Protein AF-A0A016BRL0-F1 (afdb_monomer)

Solvent-accessible surface area (backbone atoms only — not comparable to full-atom values): 9810 Å² total; per-residue (Å²): 128,84,79,76,61,55,30,33,33,44,43,47,36,82,91,25,38,65,58,51,39,51,50,47,60,73,46,36,82,83,53,64,68,30,39,38,35,19,28,29,70,53,30,54,54,40,52,52,53,45,41,72,78,37,71,90,59,81,76,53,68,46,75,39,44,41,47,88,74,52,14,46,57,56,50,44,49,32,39,76,72,64,62,34,51,35,35,43,35,31,61,54,91,88,58,90,55,98,48,50,69,49,57,52,49,41,56,51,49,35,62,63,58,47,36,50,72,21,60,41,69,71,54,40,54,54,49,70,68,32,71,65,65,78,38,82,82,66,72,75,70,72,70,86,55,60,70,67,76,48,68,61,66,95,49,62,61,65,59,54,51,54,51,52,53,52,55,55,61,76,76,107

Foldseek 3Di:
DPADAAQEEEAEDPVCLVVSLVLCLVCVVLNAPYAYEYEAPSVVSSVVSSCVSPVPGDYHYDYAYHQVVCRLVVVLVCLVVVNHQYYEYAYDPPDDDPVVVSVVSSVVSCVQQVGHYHHHDVSVVCCSPDPLSRDSPDDGDHDDCVCVVCVCPPPCVVVVVVVVVVVVVVVD

Secondary structure (DSSP, 8-state):
-PPP--EEEEEE-GGGHHHHHHHHHHTHHHHTT-EEEEEHHHHHHHHHHHHHH-TT---EEEEE--GGGTHHHHHHHHHHTT--SEEEEE--SSS--TTHHHHHHHHHHHHHTT-EEE-SHHHHHHHHHSHHHH-TT--PPPP--HHHHTTTTT-THHHHHHHHHHHHHTT-

pLDDT: mean 94.92, std 6.11, range [55.19, 98.81]

Nearest PDB structures (foldseek):
  1b93-assembly1_C-2  TM=9.054E-01  e=5.829E-14  Escherichia coli
  1egh-assembly1_A  TM=9.115E-01  e=1.219E-13  Escherichia coli
  5h3l-assembly1_C  TM=9.186E-01  e=2.880E-13  synthetic construct
  1s89-assembly1_F  TM=9.091E-01  e=5.324E-13  Escherichia coli
  1wo8-assembly1_A  TM=9.406E-01  e=3.363E-12  Thermus thermophilus HB8

Radius of gyration: 20.92 Å; Cα contacts (8 Å, |Δi|>4): 216; chains: 1; bounding box: 67×38×52 Å

Organism: NCBI:txid1339280

Sequence (172 aa):
MEKLIRRIGLVAHDAMKKDLIEWVLWNSELLMGHKFYCTGTTGTLIQEALKEKHPDVEWDFTILKSGPLGGDQQMGSRIVDGEIDYLFFFTDPMTLQPHDTDVKALTRLASVENIVFCCNRSTADHIISSPLFLDPDYERTHPDYSGYTKRFENKPVVTEAVESVKKRKRKK

Structure (mmCIF, N/CA/C/O backbone):
data_AF-A0A016BRL0-F1
#
_entry.id   AF-A0A016BRL0-F1
#
loop_
_atom_site.group_PDB
_atom_site.id
_atom_site.type_symbol
_atom_site.label_atom_id
_atom_site.label_alt_id
_atom_site.label_comp_id
_atom_site.label_asym_id
_atom_site.label_entity_id
_atom_site.label_seq_id
_atom_site.pdbx_PDB_ins_code
_atom_site.Cartn_x
_atom_site.Cartn_y
_atom_site.Cartn_z
_atom_site.occupancy
_atom_site.B_iso_or_equiv
_atom_site.auth_seq_id
_atom_site.auth_comp_id
_atom_site.auth_asym_id
_atom_site.auth_atom_id
_atom_site.pdbx_PDB_model_num
ATOM 1 N N . MET A 1 1 ? -19.291 -19.051 -3.001 1.00 55.19 1 MET A N 1
ATOM 2 C CA . MET A 1 1 ? -18.551 -17.876 -3.496 1.00 55.19 1 MET A CA 1
ATOM 3 C C . MET A 1 1 ? -17.305 -17.758 -2.653 1.00 55.19 1 MET A C 1
ATOM 5 O O . MET A 1 1 ? -17.425 -17.858 -1.435 1.00 55.19 1 MET A O 1
ATOM 9 N N . GLU A 1 2 ? -16.134 -17.655 -3.276 1.00 67.69 2 GLU A N 1
ATOM 10 C CA . GLU A 1 2 ? -14.917 -17.322 -2.535 1.00 67.69 2 GLU A CA 1
ATOM 11 C C . GLU A 1 2 ? -15.108 -15.960 -1.863 1.00 67.69 2 GLU A C 1
ATOM 13 O O . GLU A 1 2 ? -15.731 -15.056 -2.422 1.00 67.69 2 GLU A O 1
ATOM 18 N N . LYS A 1 3 ? -14.655 -15.845 -0.614 1.00 81.94 3 LYS A N 1
ATOM 19 C CA . LYS A 1 3 ? -14.727 -14.591 0.131 1.00 81.94 3 LYS A CA 1
ATOM 20 C C . LYS A 1 3 ? -13.797 -13.591 -0.557 1.00 81.94 3 LYS A C 1
ATOM 22 O O . LYS A 1 3 ? -12.634 -13.908 -0.779 1.00 81.94 3 LYS A O 1
ATOM 27 N N . LEU A 1 4 ? -14.297 -12.398 -0.873 1.00 91.62 4 LEU A N 1
ATOM 28 C CA . LEU A 1 4 ? -13.480 -11.326 -1.433 1.00 91.62 4 LEU A CA 1
ATOM 29 C C . LEU A 1 4 ? -12.413 -10.893 -0.418 1.00 91.62 4 LEU A C 1
ATOM 31 O O . LEU A 1 4 ? -12.742 -10.412 0.668 1.00 91.62 4 LEU A O 1
ATOM 35 N N . ILE A 1 5 ? -11.138 -11.036 -0.775 1.00 95.81 5 ILE A N 1
ATOM 36 C CA . ILE A 1 5 ? -10.006 -10.622 0.061 1.00 95.81 5 ILE A CA 1
ATOM 37 C C . ILE A 1 5 ? -9.206 -9.572 -0.702 1.00 95.81 5 ILE A C 1
ATOM 39 O O . ILE A 1 5 ? -8.492 -9.885 -1.652 1.00 95.81 5 ILE A O 1
ATOM 43 N N . ARG A 1 6 ? -9.304 -8.313 -0.270 1.00 96.75 6 ARG A N 1
ATOM 44 C CA . ARG A 1 6 ? -8.398 -7.258 -0.726 1.00 96.75 6 ARG A CA 1
ATOM 45 C C . ARG A 1 6 ? -7.068 -7.376 0.003 1.00 96.75 6 ARG A C 1
ATOM 47 O O . ARG A 1 6 ? -7.033 -7.737 1.180 1.00 96.75 6 ARG A O 1
ATOM 54 N N . ARG A 1 7 ? -5.979 -7.049 -0.691 1.00 97.94 7 ARG A N 1
ATOM 55 C CA . ARG A 1 7 ? -4.631 -7.025 -0.123 1.00 97.94 7 ARG A CA 1
ATOM 56 C C . ARG A 1 7 ? -4.171 -5.582 0.034 1.00 97.94 7 ARG A C 1
ATOM 58 O O . ARG A 1 7 ? -3.949 -4.875 -0.953 1.00 97.94 7 ARG A O 1
ATOM 65 N N . ILE A 1 8 ? -4.109 -5.140 1.284 1.00 98.69 8 ILE A N 1
ATOM 66 C CA . ILE A 1 8 ? -4.108 -3.730 1.664 1.00 98.69 8 ILE A CA 1
ATOM 67 C C . ILE A 1 8 ? -2.801 -3.378 2.378 1.00 98.69 8 ILE A C 1
ATOM 69 O O . ILE A 1 8 ? -2.501 -3.903 3.446 1.00 98.69 8 ILE A O 1
ATOM 73 N N . GLY A 1 9 ? -2.037 -2.449 1.815 1.00 98.62 9 GLY A N 1
ATOM 74 C CA . GLY A 1 9 ? -0.922 -1.786 2.479 1.00 98.62 9 GLY A CA 1
ATOM 75 C C . GLY A 1 9 ? -1.403 -0.605 3.326 1.00 98.62 9 GLY A C 1
ATOM 76 O O . GLY A 1 9 ? -2.146 0.240 2.825 1.00 98.62 9 GLY A O 1
ATOM 77 N N . LEU A 1 10 ? -0.959 -0.516 4.582 1.00 98.62 10 LEU A N 1
ATOM 78 C CA . LEU A 1 10 ? -1.231 0.606 5.490 1.00 98.62 10 LEU A CA 1
ATOM 79 C C . LEU A 1 10 ? 0.088 1.211 5.990 1.00 98.62 10 LEU A C 1
ATOM 81 O O . LEU A 1 10 ? 0.894 0.546 6.648 1.00 98.62 10 LEU A O 1
ATOM 85 N N . VAL A 1 11 ? 0.311 2.490 5.692 1.00 97.56 11 VAL A N 1
ATOM 86 C CA . VAL A 1 11 ? 1.527 3.226 6.065 1.00 97.56 11 VAL A CA 1
ATOM 87 C C . VAL A 1 11 ? 1.147 4.631 6.531 1.00 97.56 11 VAL A C 1
ATOM 89 O O . VAL A 1 11 ? 0.256 5.261 5.973 1.00 97.56 11 VAL A O 1
ATOM 92 N N . ALA A 1 12 ? 1.825 5.150 7.552 1.00 97.00 12 ALA A N 1
ATOM 93 C CA . ALA A 1 12 ? 1.654 6.533 7.981 1.00 97.00 12 ALA A CA 1
ATOM 94 C C . ALA A 1 12 ? 2.967 7.129 8.494 1.00 97.00 12 ALA A C 1
ATOM 96 O O . ALA A 1 12 ? 3.684 6.489 9.276 1.00 97.00 12 ALA A O 1
ATOM 97 N N . HIS A 1 13 ? 3.240 8.383 8.121 1.00 95.81 13 HIS A N 1
ATOM 98 C CA . HIS A 1 13 ? 4.233 9.200 8.829 1.00 95.81 13 HIS A CA 1
ATOM 99 C C . HIS A 1 13 ? 3.814 9.365 10.295 1.00 95.81 13 HIS A C 1
ATOM 101 O O . HIS A 1 13 ? 2.639 9.219 10.631 1.00 95.81 13 HIS A O 1
ATOM 107 N N . ASP A 1 14 ? 4.764 9.657 11.184 1.00 94.38 14 ASP A N 1
ATOM 108 C CA . ASP A 1 14 ? 4.509 9.715 12.631 1.00 94.38 14 ASP A CA 1
ATOM 109 C C . ASP A 1 14 ? 3.359 10.660 13.000 1.00 94.38 14 ASP A C 1
ATOM 111 O O . ASP A 1 14 ? 2.450 10.249 13.721 1.00 94.38 14 ASP A O 1
ATOM 115 N N . ALA A 1 15 ? 3.331 11.866 12.424 1.00 95.69 15 ALA A N 1
ATOM 116 C CA . ALA A 1 15 ? 2.265 12.844 12.648 1.00 95.69 15 ALA A CA 1
ATOM 117 C C . ALA A 1 15 ? 0.881 12.382 12.149 1.00 95.69 15 ALA A C 1
ATOM 119 O O . ALA A 1 15 ? -0.133 12.863 12.641 1.00 95.69 15 ALA A O 1
ATOM 120 N N . MET A 1 16 ? 0.836 11.418 11.224 1.00 97.50 16 MET A N 1
ATOM 121 C CA . MET A 1 16 ? -0.394 10.928 10.593 1.00 97.50 16 MET A CA 1
ATOM 122 C C . MET A 1 16 ? -0.879 9.584 11.150 1.00 97.50 16 MET A C 1
ATOM 124 O O . MET A 1 16 ? -1.933 9.092 10.746 1.00 97.50 16 MET A O 1
ATOM 128 N N . LYS A 1 17 ? -0.129 8.952 12.066 1.00 97.50 17 LYS A N 1
ATOM 129 C CA . LYS A 1 17 ? -0.485 7.628 12.608 1.00 97.50 17 LYS A CA 1
ATOM 130 C C . LYS A 1 17 ? -1.845 7.639 13.292 1.00 97.50 17 LYS A C 1
ATOM 132 O O . LYS A 1 17 ? -2.639 6.735 13.058 1.00 97.50 17 LYS A O 1
ATOM 137 N N . LYS A 1 18 ? -2.126 8.671 14.092 1.00 98.00 18 LYS A N 1
ATOM 138 C CA . LYS A 1 18 ? -3.422 8.823 14.763 1.00 98.00 18 LYS A CA 1
ATOM 139 C C . LYS A 1 18 ? -4.567 8.873 13.750 1.00 98.00 18 LYS A C 1
ATOM 141 O O . LYS A 1 18 ? -5.542 8.149 13.918 1.00 98.00 18 LYS A O 1
ATOM 146 N N . ASP A 1 19 ? -4.417 9.666 12.693 1.00 98.38 19 ASP A N 1
ATOM 147 C CA . ASP A 1 19 ? -5.450 9.823 11.667 1.00 98.38 19 ASP A CA 1
ATOM 148 C C . ASP A 1 19 ? -5.694 8.522 10.899 1.00 98.38 19 ASP A C 1
ATOM 150 O O . ASP A 1 19 ? -6.842 8.183 10.614 1.00 98.38 19 ASP A O 1
ATOM 154 N N . LEU A 1 20 ? -4.633 7.765 10.590 1.00 98.69 20 LEU A N 1
ATOM 155 C CA . LEU A 1 20 ? -4.776 6.462 9.942 1.00 98.69 20 LEU A CA 1
ATOM 156 C C . LEU A 1 20 ? -5.449 5.439 10.866 1.00 98.69 20 LEU A C 1
ATOM 158 O O . LEU A 1 20 ? -6.324 4.708 10.412 1.00 98.69 20 LEU A O 1
ATOM 162 N N . ILE A 1 21 ? -5.080 5.395 12.150 1.00 98.69 21 ILE A N 1
ATOM 163 C CA . ILE A 1 21 ? -5.716 4.505 13.136 1.00 98.69 21 ILE A CA 1
ATOM 164 C C . ILE A 1 21 ? -7.205 4.835 13.261 1.00 98.69 21 ILE A C 1
ATOM 166 O O . ILE A 1 21 ? -8.037 3.935 13.182 1.00 98.69 21 ILE A O 1
ATOM 170 N N . GLU A 1 22 ? -7.554 6.115 13.401 1.00 98.69 22 GLU A N 1
ATOM 171 C CA . GLU A 1 22 ? -8.950 6.556 13.462 1.00 98.69 22 GLU A CA 1
ATOM 172 C C . GLU A 1 22 ? -9.714 6.164 12.192 1.00 98.69 22 GLU A C 1
ATOM 174 O O . GLU A 1 22 ? -10.819 5.628 12.278 1.00 98.69 22 GLU A O 1
ATOM 179 N N . TRP A 1 23 ? -9.118 6.371 11.016 1.00 98.81 23 TRP A N 1
ATOM 180 C CA . TRP A 1 23 ? -9.726 6.004 9.739 1.00 98.81 23 TRP A CA 1
ATOM 181 C C . TRP A 1 23 ? -9.953 4.491 9.6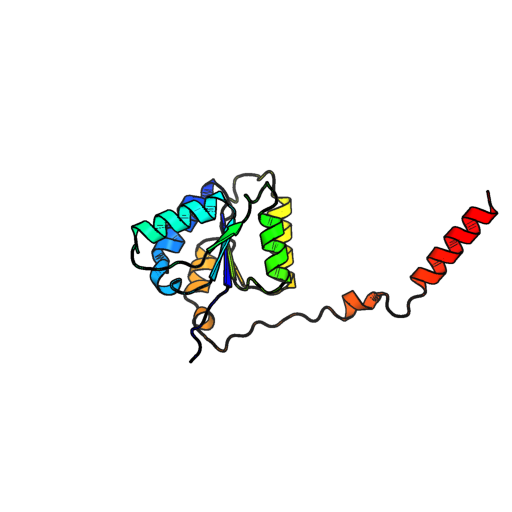12 1.00 98.81 23 TRP A C 1
ATOM 183 O O . TRP A 1 23 ? -11.024 4.061 9.178 1.00 98.81 23 TRP A O 1
ATOM 193 N N . VAL A 1 24 ? -8.988 3.671 10.036 1.00 98.75 24 VAL A N 1
ATOM 194 C CA . VAL A 1 24 ? -9.128 2.207 10.056 1.00 98.75 24 VAL A CA 1
ATOM 195 C C . VAL A 1 24 ? -10.214 1.773 11.041 1.00 98.75 24 VAL A C 1
ATOM 197 O O . VAL A 1 24 ? -11.048 0.938 10.702 1.00 98.75 24 VAL A O 1
ATOM 200 N N . LEU A 1 25 ? -10.269 2.364 12.237 1.00 98.69 25 LEU A N 1
ATOM 201 C CA . LEU A 1 25 ? -11.327 2.081 13.209 1.00 98.69 25 LEU A CA 1
ATOM 202 C C . LEU A 1 25 ? -12.704 2.464 12.672 1.00 98.69 25 LEU A C 1
ATOM 204 O O . LEU A 1 25 ? -13.657 1.697 12.836 1.00 98.69 25 LEU A O 1
ATOM 208 N N . TRP A 1 26 ? -12.822 3.628 12.037 1.00 98.75 26 TRP A N 1
ATOM 209 C CA . TRP A 1 26 ? -14.067 4.101 11.438 1.00 98.75 26 TRP A CA 1
ATOM 210 C C . TRP A 1 26 ? -14.591 3.115 10.390 1.00 98.75 26 TRP A C 1
ATOM 212 O O . TRP A 1 26 ? -15.752 2.721 10.447 1.00 98.75 26 TRP A O 1
ATOM 222 N N . ASN A 1 27 ? -13.711 2.639 9.508 1.00 98.56 27 ASN A N 1
ATOM 223 C CA . ASN A 1 27 ? -14.061 1.741 8.407 1.00 98.56 27 ASN A CA 1
ATOM 224 C C . ASN A 1 27 ? -13.920 0.244 8.736 1.00 98.56 27 ASN A C 1
ATOM 226 O O . ASN A 1 27 ? -14.024 -0.591 7.842 1.00 98.56 27 ASN A O 1
ATOM 230 N N . SER A 1 28 ? -13.667 -0.108 9.998 1.00 98.31 28 SER A N 1
ATOM 231 C CA . SER A 1 28 ? -13.315 -1.474 10.419 1.00 98.31 28 SER A CA 1
ATOM 232 C C . SER A 1 28 ? -14.268 -2.560 9.912 1.00 98.31 28 SER A C 1
ATOM 234 O O . SER A 1 28 ? -13.783 -3.590 9.466 1.00 98.31 28 SER A O 1
ATOM 236 N N . GLU A 1 29 ? -15.581 -2.314 9.887 1.00 97.19 29 GLU A N 1
ATOM 237 C CA . GLU A 1 29 ? -16.582 -3.255 9.351 1.00 97.19 29 GLU A CA 1
ATOM 238 C C . GLU A 1 29 ? -16.319 -3.636 7.884 1.00 97.19 29 GLU A C 1
ATOM 240 O O . GLU A 1 29 ? -16.384 -4.807 7.520 1.00 97.19 29 GLU A O 1
ATOM 245 N N . LEU A 1 30 ? -15.956 -2.661 7.041 1.00 96.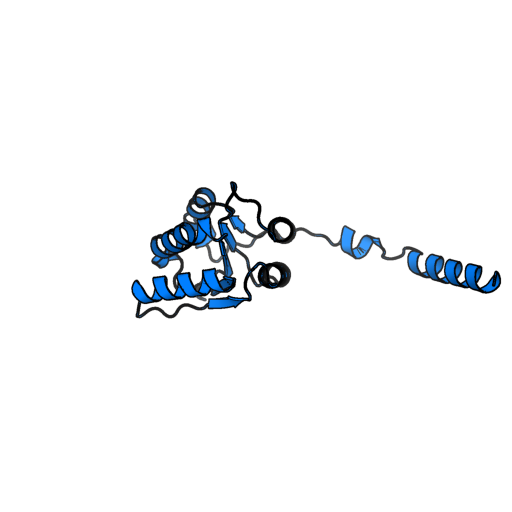81 30 LEU A N 1
ATOM 246 C CA . LEU A 1 30 ? -15.617 -2.885 5.628 1.00 96.81 30 LEU A CA 1
ATOM 247 C C . LEU A 1 30 ? -14.242 -3.533 5.449 1.00 96.81 30 LEU A C 1
ATOM 249 O O . LEU A 1 30 ? -13.956 -4.109 4.406 1.00 96.81 30 LEU A O 1
ATOM 253 N N . LEU A 1 31 ? -13.375 -3.407 6.451 1.00 97.69 31 LEU A N 1
ATOM 254 C CA . LEU A 1 31 ? -12.013 -3.927 6.436 1.00 97.69 31 LEU A CA 1
ATOM 255 C C . LEU A 1 31 ? -11.933 -5.371 6.966 1.00 97.69 31 LEU A C 1
ATOM 257 O O . LEU A 1 31 ? -10.920 -6.044 6.763 1.00 97.69 31 LEU A O 1
ATOM 261 N N . MET A 1 32 ? -12.978 -5.875 7.629 1.00 97.00 32 MET A N 1
ATOM 262 C CA . MET A 1 32 ? -12.978 -7.222 8.199 1.00 97.00 32 MET A CA 1
ATOM 263 C C . MET A 1 32 ? -12.785 -8.305 7.130 1.00 97.00 32 MET A C 1
ATOM 265 O O . MET A 1 32 ? -13.509 -8.396 6.141 1.00 97.00 32 MET A O 1
ATOM 269 N N . GLY A 1 33 ? -11.833 -9.207 7.374 1.00 96.00 33 GLY A N 1
ATOM 270 C CA . GLY A 1 33 ? -11.562 -10.346 6.494 1.00 96.00 33 GLY A CA 1
ATOM 271 C C . GLY A 1 33 ? -10.700 -10.043 5.268 1.00 96.00 33 GLY A C 1
ATOM 272 O O . GLY A 1 33 ? -10.532 -10.934 4.437 1.00 96.00 33 GLY A O 1
ATOM 273 N N . HIS A 1 34 ? -10.158 -8.832 5.148 1.00 97.75 34 HIS A N 1
ATOM 274 C CA . HIS A 1 34 ? -9.109 -8.509 4.183 1.00 97.75 34 HIS A CA 1
ATOM 275 C C . HIS A 1 34 ? -7.708 -8.800 4.744 1.00 97.75 34 HIS A C 1
ATOM 277 O O . HIS A 1 34 ? -7.535 -9.011 5.946 1.00 97.75 34 HIS A O 1
ATOM 283 N N . LYS A 1 35 ? -6.708 -8.826 3.858 1.00 98.12 35 LYS A N 1
ATOM 284 C CA . LYS A 1 35 ? -5.298 -9.029 4.204 1.00 98.12 35 LYS A CA 1
ATOM 285 C C . LYS A 1 35 ? -4.596 -7.682 4.334 1.00 98.12 35 LYS A C 1
ATOM 287 O O . LYS A 1 35 ? -4.691 -6.858 3.424 1.00 98.12 35 LYS A O 1
ATOM 292 N N . PHE A 1 36 ? -3.823 -7.494 5.399 1.00 98.69 36 PHE A N 1
ATOM 293 C CA . PHE A 1 36 ? -3.105 -6.251 5.680 1.00 98.69 36 PHE A CA 1
ATOM 294 C C . PHE A 1 36 ? -1.586 -6.425 5.674 1.00 98.69 36 PHE A C 1
ATOM 296 O O . PHE A 1 36 ? -1.048 -7.412 6.179 1.00 98.69 36 PHE A O 1
ATOM 303 N N . TYR A 1 37 ? -0.886 -5.416 5.166 1.00 98.69 37 TYR A N 1
ATOM 304 C CA . TYR A 1 37 ? 0.564 -5.269 5.221 1.00 98.69 37 TYR A CA 1
ATOM 305 C C . TYR A 1 37 ? 0.896 -3.899 5.800 1.00 98.69 37 TYR A C 1
ATOM 307 O O . TYR A 1 37 ? 0.499 -2.875 5.247 1.00 98.69 37 TYR A O 1
ATOM 315 N N . CYS A 1 38 ? 1.634 -3.859 6.904 1.00 98.00 38 CYS A N 1
ATOM 316 C CA . CYS A 1 38 ? 1.868 -2.610 7.628 1.00 98.00 38 CYS A CA 1
ATOM 317 C C . CYS A 1 38 ? 3.334 -2.457 8.005 1.00 98.00 38 CYS A C 1
ATOM 319 O O . CYS A 1 38 ? 3.980 -3.430 8.388 1.00 98.00 38 CYS A O 1
ATOM 321 N N . THR A 1 39 ? 3.858 -1.233 7.969 1.00 95.88 39 THR A N 1
ATOM 322 C CA . THR A 1 39 ? 5.187 -0.950 8.531 1.00 95.88 39 THR A CA 1
ATOM 323 C C . THR A 1 39 ? 5.141 -0.957 10.056 1.00 95.88 39 THR A C 1
ATOM 325 O O . THR A 1 39 ? 4.135 -0.563 10.646 1.00 95.88 39 THR A O 1
ATOM 328 N N . GLY A 1 40 ? 6.241 -1.400 10.678 1.00 94.12 40 GLY A N 1
ATOM 329 C CA . GLY A 1 40 ? 6.373 -1.743 12.103 1.00 94.12 40 GLY A CA 1
ATOM 330 C C . GLY A 1 40 ? 5.388 -1.055 13.053 1.00 94.12 40 GLY A C 1
ATOM 331 O O . GLY A 1 40 ? 4.325 -1.598 13.345 1.00 94.12 40 GLY A O 1
ATOM 332 N N . THR A 1 41 ? 5.727 0.152 13.515 1.00 93.31 41 THR A N 1
ATOM 333 C CA . THR A 1 41 ? 4.943 0.876 14.532 1.00 93.31 41 THR A CA 1
ATOM 334 C C . THR A 1 41 ? 3.502 1.150 14.101 1.00 93.31 41 THR A C 1
ATOM 336 O O . THR A 1 41 ? 2.593 1.050 14.917 1.00 93.31 41 THR A O 1
ATOM 339 N N . THR A 1 42 ? 3.273 1.481 12.826 1.00 95.19 42 THR A N 1
ATOM 340 C CA . THR A 1 42 ? 1.924 1.740 12.297 1.00 95.19 42 THR A CA 1
ATOM 341 C C . THR A 1 42 ? 1.044 0.502 12.442 1.00 95.19 42 THR A C 1
ATOM 343 O O . THR A 1 42 ? -0.075 0.591 12.937 1.00 95.19 42 THR A O 1
ATOM 346 N N . GLY A 1 43 ? 1.565 -0.661 12.048 1.00 96.38 43 GLY A N 1
ATOM 347 C CA . GLY A 1 43 ? 0.831 -1.916 12.112 1.00 96.38 43 GLY A CA 1
ATOM 348 C C . GLY A 1 43 ? 0.531 -2.363 13.536 1.00 96.38 43 GLY A C 1
ATOM 349 O O . GLY A 1 43 ? -0.610 -2.723 13.806 1.00 96.38 43 GLY A O 1
ATOM 350 N N . THR A 1 44 ? 1.503 -2.270 14.449 1.00 97.19 44 THR A N 1
ATOM 351 C CA . THR A 1 44 ? 1.289 -2.611 15.865 1.00 97.19 44 THR A CA 1
ATOM 352 C C . THR A 1 44 ? 0.159 -1.781 16.474 1.00 97.19 44 THR A C 1
ATOM 354 O O . THR A 1 44 ? -0.776 -2.347 17.034 1.00 97.19 44 THR A O 1
ATOM 357 N N . LEU A 1 45 ? 0.192 -0.455 16.295 1.00 98.25 45 LEU A N 1
ATOM 358 C CA . LEU A 1 45 ? -0.823 0.442 16.858 1.00 98.25 45 LEU A CA 1
ATOM 359 C C . LEU A 1 45 ? -2.218 0.199 16.259 1.00 98.25 45 LEU A C 1
ATOM 361 O O . LEU A 1 45 ? -3.213 0.218 16.979 1.00 98.25 45 LEU A O 1
ATOM 365 N N . ILE A 1 46 ? -2.304 -0.050 14.947 1.00 98.56 46 ILE A N 1
ATOM 366 C CA . ILE A 1 46 ? -3.579 -0.366 14.287 1.00 98.56 46 ILE A CA 1
ATOM 367 C C . ILE A 1 46 ? -4.138 -1.699 14.794 1.00 98.56 46 ILE A C 1
ATOM 369 O O . ILE A 1 46 ? -5.331 -1.788 15.072 1.00 98.56 46 ILE A O 1
ATOM 373 N N . GLN A 1 47 ? -3.298 -2.729 14.932 1.00 97.75 47 GLN A N 1
ATOM 374 C CA . GLN A 1 47 ? -3.734 -4.027 15.448 1.00 97.75 47 GLN A CA 1
ATOM 375 C C . GLN A 1 47 ? -4.242 -3.935 16.887 1.00 97.75 47 GLN A C 1
ATOM 377 O O . GLN A 1 47 ? -5.255 -4.553 17.202 1.00 97.75 47 GLN A O 1
ATOM 382 N N . GLU A 1 48 ? -3.557 -3.191 17.756 1.00 98.12 48 GLU A N 1
ATOM 383 C CA . GLU A 1 48 ? -4.001 -2.959 19.135 1.00 98.12 48 GLU A CA 1
ATOM 384 C C . GLU A 1 48 ? -5.372 -2.275 19.162 1.00 98.12 48 GLU A C 1
ATOM 386 O O . GLU A 1 48 ? -6.300 -2.789 19.784 1.00 98.12 48 GLU A O 1
ATOM 391 N N . ALA A 1 49 ? -5.533 -1.190 18.402 1.00 98.50 49 ALA A N 1
ATOM 392 C CA . ALA A 1 49 ? -6.789 -0.452 18.325 1.00 98.50 49 ALA A CA 1
ATOM 393 C C . ALA A 1 49 ? -7.947 -1.304 17.770 1.00 98.50 49 ALA A C 1
ATOM 395 O O . ALA A 1 49 ? -9.066 -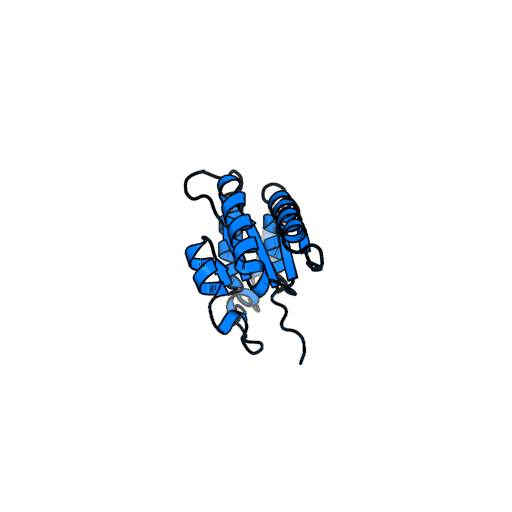1.267 18.286 1.00 98.50 49 ALA A O 1
ATOM 396 N N . LEU A 1 50 ? -7.692 -2.096 16.723 1.00 98.44 50 LEU A N 1
ATOM 397 C CA . LEU A 1 50 ? -8.694 -2.989 16.140 1.00 98.44 50 LEU A CA 1
ATOM 398 C C . LEU A 1 50 ? -9.103 -4.104 17.104 1.00 98.44 50 LEU A C 1
ATOM 400 O O . LEU A 1 50 ? -10.288 -4.412 17.177 1.00 98.44 50 LEU A O 1
ATOM 404 N N . LYS A 1 51 ? -8.161 -4.675 17.864 1.00 97.69 51 LYS A N 1
ATOM 405 C CA . LYS A 1 51 ? -8.462 -5.681 18.895 1.00 97.69 51 LYS A CA 1
ATOM 406 C C . LYS A 1 51 ? -9.249 -5.100 20.066 1.00 97.69 51 LYS A C 1
ATOM 408 O O . LYS A 1 51 ? -10.090 -5.795 20.619 1.00 97.69 51 LYS A O 1
ATOM 413 N N . GLU A 1 52 ? -9.000 -3.846 20.440 1.00 98.12 52 GLU A N 1
ATOM 414 C CA . GLU A 1 52 ? -9.781 -3.167 21.479 1.00 98.12 52 GLU A CA 1
ATOM 415 C C . GLU A 1 52 ? -11.238 -2.963 21.041 1.00 98.12 52 GLU A C 1
ATOM 417 O O . GLU A 1 52 ? -12.160 -3.231 21.809 1.00 98.12 52 GLU A O 1
ATOM 422 N N . LYS A 1 53 ? -11.458 -2.530 19.792 1.00 98.19 53 LYS A N 1
ATOM 423 C CA . LYS A 1 53 ? -12.807 -2.300 19.256 1.00 98.19 53 LYS A CA 1
ATOM 424 C C . LYS A 1 53 ? -13.547 -3.600 18.919 1.00 98.19 53 LYS A C 1
ATOM 426 O O . LYS A 1 53 ? -14.752 -3.684 19.136 1.00 98.19 53 LYS A O 1
ATOM 431 N N . HIS A 1 54 ? -12.830 -4.583 18.377 1.00 97.75 54 HIS A N 1
ATOM 432 C CA . HIS A 1 54 ? -13.360 -5.832 17.825 1.00 97.75 54 HIS A CA 1
ATOM 433 C C . HIS A 1 54 ? -12.581 -7.040 18.370 1.00 97.75 54 HIS A C 1
ATOM 435 O O . HIS A 1 54 ? -11.803 -7.652 17.631 1.00 97.75 54 HIS A O 1
ATOM 441 N N . PRO A 1 55 ? -12.756 -7.389 19.659 1.00 97.06 55 PRO A N 1
ATOM 442 C CA . PRO A 1 55 ? -11.951 -8.415 20.330 1.00 97.06 55 PRO A CA 1
ATOM 443 C C . PRO A 1 55 ? -12.152 -9.825 19.763 1.00 97.06 55 PRO A C 1
ATOM 445 O O . PRO A 1 55 ? -11.244 -10.649 19.845 1.00 97.06 55 PRO A O 1
ATOM 448 N N . ASP A 1 56 ? -13.312 -10.084 19.158 1.00 97.44 56 ASP A N 1
ATOM 449 C CA . ASP A 1 56 ? -13.685 -11.394 18.611 1.00 97.44 56 ASP A CA 1
ATOM 450 C C . ASP A 1 56 ? -13.324 -11.557 17.122 1.00 97.44 56 ASP A C 1
ATOM 452 O O . ASP A 1 56 ? -13.621 -12.587 16.513 1.00 97.44 56 ASP A O 1
ATOM 456 N N . VAL A 1 57 ? -12.705 -10.543 16.507 1.00 97.06 57 VAL A N 1
ATOM 457 C CA . VAL A 1 57 ? -12.347 -10.555 15.083 1.00 97.06 57 VAL A CA 1
ATOM 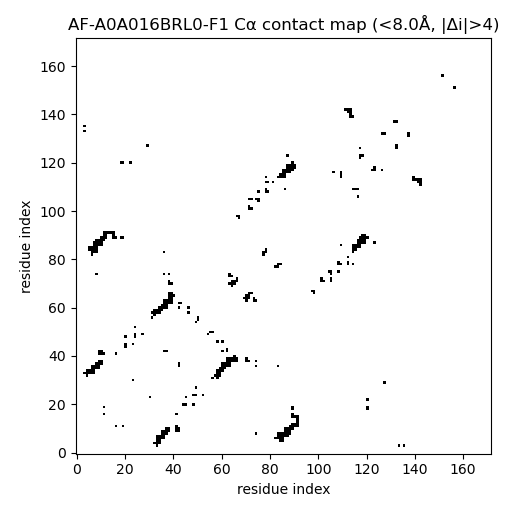458 C C . VAL A 1 57 ? -10.877 -10.916 14.911 1.00 97.06 57 VAL A C 1
ATOM 460 O O . VAL A 1 57 ? -9.980 -10.255 15.435 1.00 97.06 57 VAL A O 1
ATOM 463 N N . GLU A 1 58 ? -10.619 -11.946 14.106 1.00 96.31 58 GLU A N 1
ATOM 464 C CA . GLU A 1 58 ? -9.269 -12.266 13.651 1.00 96.31 58 GLU A CA 1
ATOM 465 C C . GLU A 1 58 ? -8.858 -11.341 12.499 1.00 96.31 58 GLU A C 1
ATOM 467 O O . GLU A 1 58 ? -9.511 -11.269 11.455 1.00 96.31 58 GLU A O 1
ATOM 472 N N . TRP A 1 59 ? -7.741 -10.643 12.693 1.00 97.38 59 TRP A N 1
ATOM 473 C CA . TRP A 1 59 ? -7.193 -9.682 11.744 1.00 97.38 59 TRP A CA 1
ATOM 474 C C . TRP A 1 59 ? -5.917 -10.229 11.105 1.00 97.38 59 TRP A C 1
ATOM 476 O O . TRP A 1 59 ? -4.909 -10.421 11.790 1.00 97.38 59 TRP A O 1
ATOM 486 N N . ASP A 1 60 ? -5.927 -10.425 9.786 1.00 97.75 60 ASP A N 1
ATOM 487 C CA . ASP A 1 60 ? -4.780 -10.976 9.064 1.00 97.75 60 ASP A CA 1
ATOM 488 C C . ASP A 1 60 ? -3.780 -9.881 8.664 1.00 97.75 60 ASP A C 1
ATOM 490 O O . ASP A 1 60 ? -3.895 -9.244 7.616 1.00 97.75 60 ASP A O 1
ATOM 494 N N . PHE A 1 61 ? -2.778 -9.665 9.514 1.00 98.12 61 PHE A N 1
ATOM 495 C CA . PHE A 1 61 ? -1.725 -8.671 9.311 1.00 98.12 61 PHE A CA 1
ATOM 496 C C . PHE A 1 61 ? -0.365 -9.326 9.084 1.00 98.12 61 PHE A C 1
ATOM 498 O O . PHE A 1 61 ? 0.050 -10.247 9.786 1.00 98.12 61 PHE A O 1
ATOM 505 N N . THR A 1 62 ? 0.402 -8.748 8.170 1.00 98.38 62 THR A N 1
ATOM 506 C CA . THR A 1 62 ? 1.840 -8.959 8.049 1.00 98.38 62 THR A CA 1
ATOM 507 C C . THR A 1 62 ? 2.562 -7.675 8.440 1.00 98.38 62 THR A C 1
ATOM 509 O O . THR A 1 62 ? 2.513 -6.670 7.729 1.00 98.38 62 THR A O 1
ATOM 512 N N . ILE A 1 63 ? 3.238 -7.715 9.591 1.00 98.19 63 ILE A N 1
ATOM 513 C CA . ILE A 1 63 ? 4.031 -6.596 10.102 1.00 98.19 63 ILE A CA 1
ATOM 514 C C . ILE A 1 63 ? 5.423 -6.623 9.470 1.00 98.19 63 ILE A C 1
ATOM 516 O O . ILE A 1 63 ? 6.170 -7.596 9.588 1.00 98.19 63 ILE A O 1
ATOM 520 N N . LEU A 1 64 ? 5.756 -5.542 8.778 1.00 98.00 64 LEU A N 1
ATOM 521 C CA . LEU A 1 64 ? 7.038 -5.302 8.128 1.00 98.00 64 LEU A CA 1
ATOM 522 C C . LEU A 1 64 ? 7.974 -4.526 9.060 1.00 98.00 64 LEU A C 1
ATOM 524 O O . LEU A 1 64 ? 7.601 -4.102 10.157 1.00 98.00 64 LEU A O 1
ATOM 528 N N . LYS A 1 65 ? 9.211 -4.292 8.614 1.00 96.81 65 LYS A N 1
ATOM 529 C CA . LYS A 1 65 ? 10.125 -3.389 9.322 1.00 96.81 65 LYS A CA 1
ATOM 530 C C . LYS A 1 65 ? 9.552 -1.967 9.378 1.00 96.81 65 LYS A C 1
ATOM 532 O O . LYS A 1 65 ? 8.604 -1.617 8.674 1.00 96.81 65 LYS A O 1
ATOM 537 N N . SER A 1 66 ? 10.136 -1.133 10.236 1.00 93.94 66 SER A N 1
ATOM 538 C CA . SER A 1 66 ? 9.890 0.312 10.188 1.00 93.94 66 SER A CA 1
ATOM 539 C C . SER A 1 66 ? 10.256 0.853 8.801 1.00 93.94 66 SER A C 1
ATOM 541 O O . SER A 1 66 ? 11.247 0.392 8.229 1.00 93.94 66 SER A O 1
ATOM 543 N N . GLY A 1 67 ? 9.480 1.808 8.276 1.00 92.62 67 GLY A N 1
ATOM 544 C CA . GLY A 1 67 ? 9.682 2.400 6.943 1.00 92.62 67 GLY A CA 1
ATOM 545 C C . GLY A 1 67 ? 11.138 2.819 6.699 1.00 92.62 67 GLY A C 1
ATOM 546 O O . GLY A 1 67 ? 11.809 2.166 5.896 1.00 92.62 67 GLY A O 1
ATOM 547 N N . PRO A 1 68 ? 11.696 3.734 7.524 1.00 91.38 68 PRO A N 1
ATOM 548 C CA . PRO A 1 68 ? 13.097 4.170 7.448 1.00 91.38 68 PRO A CA 1
ATOM 549 C C . PRO A 1 68 ? 14.159 3.065 7.572 1.00 91.38 68 PRO A C 1
ATOM 551 O O . PRO A 1 68 ? 15.327 3.298 7.277 1.00 91.38 68 PRO A O 1
ATOM 554 N N . LEU A 1 69 ? 13.793 1.880 8.073 1.00 93.31 69 LEU A N 1
ATOM 555 C CA . LEU A 1 69 ? 14.704 0.751 8.300 1.00 93.31 69 LEU A CA 1
ATOM 556 C C . LEU A 1 69 ? 14.531 -0.363 7.254 1.00 93.31 69 LEU A C 1
ATOM 558 O O . LEU A 1 69 ? 14.917 -1.514 7.496 1.00 93.31 69 LEU A O 1
ATOM 562 N N . GLY A 1 70 ? 13.935 -0.043 6.104 1.00 93.31 70 GLY A N 1
ATOM 563 C CA . GLY A 1 70 ? 13.739 -0.971 4.991 1.00 93.31 70 GLY A CA 1
ATOM 564 C C . GLY A 1 70 ? 12.300 -1.458 4.808 1.00 93.31 70 GLY A C 1
ATOM 565 O O . GLY A 1 70 ? 12.039 -2.251 3.902 1.00 93.31 70 GLY A O 1
ATOM 566 N N . GLY A 1 71 ? 11.367 -1.043 5.671 1.00 96.19 71 GLY A N 1
ATOM 567 C CA . GLY A 1 71 ? 9.959 -1.442 5.597 1.00 96.19 71 GLY A CA 1
ATOM 568 C C . GLY A 1 71 ? 9.275 -0.956 4.323 1.00 96.19 71 GLY A C 1
ATOM 569 O O . GLY A 1 71 ? 8.493 -1.693 3.724 1.00 96.19 71 GLY A O 1
ATOM 570 N N . ASP A 1 72 ? 9.635 0.238 3.854 1.00 95.81 72 ASP A N 1
ATOM 571 C CA . ASP A 1 72 ? 9.059 0.814 2.638 1.00 95.81 72 ASP A CA 1
ATOM 572 C C . ASP A 1 72 ? 9.514 0.043 1.393 1.00 95.81 72 ASP A C 1
ATOM 574 O O . ASP A 1 72 ? 8.729 -0.197 0.479 1.00 95.81 72 ASP A O 1
ATOM 578 N N . GLN A 1 73 ? 10.744 -0.476 1.376 1.00 96.50 73 GLN A N 1
ATOM 579 C CA . GLN A 1 73 ? 11.209 -1.349 0.294 1.00 96.50 73 GLN A CA 1
ATOM 580 C C . GLN A 1 73 ? 10.560 -2.736 0.362 1.00 96.50 73 GLN A C 1
ATOM 582 O O . GLN A 1 73 ? 10.264 -3.322 -0.679 1.00 96.50 73 GLN A O 1
ATOM 587 N N . GLN A 1 74 ? 10.278 -3.255 1.563 1.00 97.94 74 GLN A N 1
ATOM 588 C CA . GLN A 1 74 ? 9.494 -4.487 1.717 1.00 97.94 74 GLN A CA 1
ATOM 589 C C . GLN A 1 74 ? 8.055 -4.321 1.212 1.00 97.94 74 GLN A C 1
ATOM 591 O O . GLN A 1 74 ? 7.498 -5.273 0.662 1.00 97.94 74 GLN A O 1
ATOM 596 N N . MET A 1 75 ? 7.466 -3.136 1.394 1.00 97.81 75 MET A N 1
ATOM 597 C CA . MET A 1 75 ? 6.169 -2.770 0.825 1.00 97.81 75 MET A CA 1
ATOM 598 C C . MET A 1 75 ? 6.264 -2.687 -0.703 1.00 97.81 75 MET A C 1
ATOM 600 O O . MET A 1 75 ? 5.465 -3.291 -1.410 1.00 97.81 75 MET A O 1
ATOM 604 N N . GLY A 1 76 ? 7.300 -2.023 -1.218 1.00 97.94 76 GLY A N 1
ATOM 605 C CA . GLY A 1 76 ? 7.551 -1.897 -2.650 1.00 97.94 76 GLY A CA 1
ATOM 606 C C . GLY A 1 76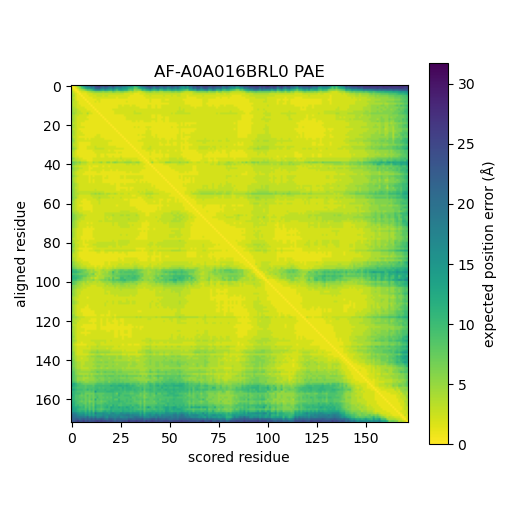 ? 7.719 -3.235 -3.374 1.00 97.94 76 GLY A C 1
ATOM 607 O O . GLY A 1 76 ? 7.144 -3.405 -4.444 1.00 97.94 76 GLY A O 1
ATOM 608 N N . SER A 1 77 ? 8.445 -4.195 -2.785 1.00 98.06 77 SER A N 1
ATOM 609 C CA . SER A 1 77 ? 8.566 -5.559 -3.338 1.00 98.06 77 SER A CA 1
ATOM 610 C C . SER A 1 77 ? 7.195 -6.198 -3.505 1.00 98.06 77 SER A C 1
ATOM 612 O O . SER A 1 77 ? 6.860 -6.661 -4.582 1.00 98.06 77 SER A O 1
ATOM 614 N N . ARG A 1 78 ? 6.358 -6.122 -2.468 1.00 98.31 78 ARG A N 1
ATOM 615 C CA . ARG A 1 78 ? 5.021 -6.723 -2.465 1.00 98.31 78 ARG A CA 1
ATOM 616 C C . ARG A 1 78 ? 4.066 -6.099 -3.466 1.00 98.31 78 ARG A C 1
ATOM 618 O O . ARG A 1 78 ? 3.213 -6.795 -3.997 1.00 98.31 78 ARG A O 1
ATOM 625 N N . ILE A 1 79 ? 4.213 -4.805 -3.743 1.00 98.25 79 ILE A N 1
ATOM 626 C CA . ILE A 1 79 ? 3.471 -4.152 -4.826 1.00 98.25 79 ILE A CA 1
ATOM 627 C C . ILE A 1 79 ? 3.829 -4.806 -6.171 1.00 98.25 79 ILE A C 1
ATOM 629 O O . ILE A 1 79 ? 2.930 -5.178 -6.917 1.00 98.25 79 ILE A O 1
ATOM 633 N N . VAL A 1 80 ? 5.123 -5.008 -6.446 1.00 97.00 80 VAL A N 1
ATOM 634 C CA . VAL A 1 80 ? 5.619 -5.618 -7.700 1.00 97.00 80 VAL A CA 1
ATOM 635 C C . VAL A 1 80 ? 5.296 -7.107 -7.792 1.00 97.00 80 VAL A C 1
ATOM 637 O O . VAL A 1 80 ? 4.946 -7.595 -8.860 1.00 97.00 80 VAL A O 1
ATOM 640 N N . ASP A 1 81 ? 5.356 -7.823 -6.671 1.00 96.88 81 ASP A N 1
ATOM 641 C CA . ASP A 1 81 ? 5.004 -9.245 -6.591 1.00 96.88 81 ASP A CA 1
ATOM 642 C C . ASP A 1 81 ? 3.479 -9.469 -6.683 1.00 96.88 81 ASP A C 1
ATOM 644 O O . ASP A 1 81 ? 2.996 -10.601 -6.641 1.00 96.88 81 ASP A O 1
ATOM 648 N N . GLY A 1 82 ? 2.703 -8.386 -6.807 1.00 95.06 82 GLY A N 1
ATOM 649 C CA . GLY A 1 82 ? 1.253 -8.424 -6.900 1.00 95.06 82 GLY A CA 1
ATOM 650 C C . GLY A 1 82 ? 0.585 -8.839 -5.596 1.00 95.06 82 GLY A C 1
ATOM 651 O O . GLY A 1 82 ? -0.555 -9.272 -5.641 1.00 95.06 82 GLY A O 1
ATOM 652 N N . GLU A 1 83 ? 1.257 -8.729 -4.449 1.00 97.31 83 GLU A N 1
ATOM 653 C CA . GLU A 1 83 ? 0.717 -9.015 -3.116 1.00 97.31 83 GLU A CA 1
ATOM 654 C C . GLU A 1 83 ? -0.062 -7.838 -2.517 1.00 97.31 83 GLU A C 1
ATOM 656 O O . GLU A 1 83 ? -0.698 -8.016 -1.486 1.00 97.31 83 GLU A O 1
ATOM 661 N N . ILE A 1 84 ? -0.013 -6.640 -3.109 1.00 98.31 84 ILE A N 1
ATOM 662 C CA . ILE A 1 84 ? -0.725 -5.445 -2.632 1.00 98.31 84 ILE A CA 1
ATOM 663 C C . ILE A 1 84 ? -1.461 -4.792 -3.799 1.00 98.31 84 ILE A C 1
ATOM 665 O O . ILE A 1 84 ? -0.848 -4.468 -4.812 1.00 98.31 84 ILE A O 1
ATOM 669 N N . ASP A 1 85 ? -2.761 -4.550 -3.625 1.00 96.06 85 ASP A N 1
ATOM 670 C CA . ASP A 1 85 ? -3.636 -3.941 -4.642 1.00 96.06 85 ASP A CA 1
ATOM 671 C C . ASP A 1 85 ? -4.152 -2.556 -4.229 1.00 96.06 85 ASP A C 1
ATOM 673 O O . ASP A 1 85 ? -4.542 -1.750 -5.077 1.00 96.06 85 ASP A O 1
ATOM 677 N N . TYR A 1 86 ? -4.149 -2.282 -2.924 1.00 98.44 86 TYR A N 1
ATOM 678 C CA . TYR A 1 86 ? -4.543 -1.009 -2.332 1.00 98.44 86 TYR A CA 1
ATOM 679 C C . TYR A 1 86 ? -3.457 -0.569 -1.364 1.00 98.44 86 TYR A C 1
ATOM 681 O O . TYR A 1 86 ? -3.096 -1.321 -0.464 1.00 98.44 86 TYR A O 1
ATOM 689 N N . LEU A 1 87 ? -2.955 0.650 -1.510 1.00 98.56 87 LEU A N 1
ATOM 690 C CA . LEU A 1 87 ? -2.001 1.253 -0.590 1.00 98.56 87 LEU A CA 1
ATOM 691 C C . LEU A 1 87 ? -2.594 2.539 -0.013 1.00 98.56 87 LEU A C 1
ATOM 693 O O . LEU A 1 87 ? -2.727 3.540 -0.716 1.00 98.56 87 LEU A O 1
ATOM 697 N N . PHE A 1 88 ? -2.905 2.523 1.281 1.00 98.56 88 PHE A N 1
ATOM 698 C CA . PHE A 1 88 ? -3.268 3.712 2.044 1.00 98.56 88 PHE A CA 1
ATOM 699 C C . PHE A 1 88 ? -2.029 4.204 2.789 1.00 98.56 88 PHE A C 1
ATOM 701 O O . PHE A 1 88 ? -1.610 3.617 3.789 1.00 98.56 88 PHE A O 1
ATOM 708 N N . PHE A 1 89 ? -1.425 5.273 2.278 1.00 97.62 89 PHE A N 1
ATOM 709 C CA . PHE A 1 89 ? -0.239 5.890 2.853 1.00 97.62 89 PHE A CA 1
ATOM 710 C C . PHE A 1 89 ? -0.549 7.320 3.298 1.00 97.62 89 PHE A C 1
ATOM 712 O O . PHE A 1 89 ? -0.506 8.246 2.498 1.00 97.62 89 PHE A O 1
ATOM 719 N N . PHE A 1 90 ? -0.825 7.534 4.583 1.00 97.56 90 PHE A N 1
ATOM 720 C CA . PHE A 1 90 ? -1.058 8.887 5.090 1.00 97.56 90 PHE A CA 1
ATOM 721 C C . PHE A 1 90 ? 0.276 9.601 5.323 1.00 97.56 90 PHE A C 1
ATOM 723 O O . PHE A 1 90 ? 0.989 9.350 6.300 1.00 97.56 90 PHE A O 1
ATOM 730 N N . THR A 1 91 ? 0.624 10.486 4.393 1.00 95.25 91 THR A N 1
ATOM 731 C CA . THR A 1 91 ? 1.869 11.257 4.419 1.00 95.25 91 THR A CA 1
ATOM 732 C C . THR A 1 91 ? 1.665 12.601 5.108 1.00 95.25 91 THR A C 1
ATOM 734 O O . THR A 1 91 ? 0.726 13.320 4.780 1.00 95.25 91 THR A O 1
ATOM 737 N N . ASP A 1 92 ? 2.567 12.963 6.019 1.00 95.12 92 ASP A N 1
ATOM 738 C CA . ASP A 1 92 ? 2.691 14.325 6.553 1.00 95.12 92 ASP A CA 1
ATOM 739 C C . ASP A 1 92 ? 3.277 15.257 5.471 1.00 95.12 92 ASP A C 1
ATOM 741 O O . ASP A 1 92 ? 4.427 15.042 5.075 1.00 95.12 92 ASP A O 1
ATOM 745 N N . PRO A 1 93 ? 2.530 16.269 4.984 1.00 92.69 93 PRO A N 1
ATOM 746 C CA . PRO A 1 93 ? 3.000 17.180 3.942 1.00 92.69 93 PRO A CA 1
ATOM 747 C C . PRO A 1 93 ? 3.836 18.355 4.478 1.00 92.69 93 PRO A C 1
ATOM 749 O O . PRO A 1 93 ? 4.370 19.126 3.681 1.00 92.69 93 PRO A O 1
ATOM 752 N N . MET A 1 94 ? 3.929 18.530 5.799 1.00 93.56 94 MET A N 1
ATOM 753 C CA . MET A 1 94 ? 4.559 19.693 6.438 1.00 93.56 94 MET A CA 1
ATOM 754 C C . MET A 1 94 ? 5.941 19.387 7.024 1.00 93.56 94 MET A C 1
ATOM 756 O O . MET A 1 94 ? 6.694 20.317 7.318 1.00 93.56 94 MET A O 1
ATOM 760 N N . THR A 1 95 ? 6.294 18.107 7.167 1.00 90.69 95 THR A N 1
ATOM 761 C CA . THR A 1 95 ? 7.574 17.671 7.741 1.00 90.69 95 THR A CA 1
ATOM 762 C C . THR A 1 95 ? 8.394 16.884 6.729 1.00 90.69 95 THR A C 1
ATOM 764 O O . THR A 1 95 ? 7.960 15.836 6.249 1.00 90.69 95 THR A O 1
ATOM 767 N N . LEU A 1 96 ? 9.625 17.336 6.473 1.00 87.38 96 LEU A N 1
ATOM 768 C CA . LEU A 1 96 ? 10.578 16.599 5.643 1.00 87.38 96 LEU A CA 1
ATOM 769 C C . LEU A 1 96 ? 10.951 15.274 6.314 1.00 87.38 96 LEU A C 1
ATOM 771 O O . LEU A 1 96 ? 11.501 15.271 7.419 1.00 87.38 96 LEU A O 1
ATOM 775 N N . GLN A 1 97 ? 10.698 14.153 5.640 1.00 86.19 97 GLN A N 1
ATOM 776 C CA . GLN A 1 97 ? 11.058 12.851 6.181 1.00 86.19 97 GLN A CA 1
ATOM 777 C C . GLN A 1 97 ? 12.493 12.462 5.801 1.00 86.19 97 GLN A C 1
ATOM 779 O O . GLN A 1 97 ? 12.894 12.634 4.649 1.00 86.19 97 GLN A O 1
ATOM 784 N N . PRO A 1 98 ? 13.265 11.828 6.705 1.00 82.06 98 PRO A N 1
ATOM 785 C CA . PRO A 1 98 ? 14.574 11.263 6.360 1.00 82.06 98 PRO A CA 1
ATOM 786 C C . PRO A 1 98 ? 14.521 10.216 5.233 1.00 82.06 98 PRO A C 1
ATOM 788 O O . PRO A 1 98 ? 15.526 9.961 4.579 1.00 82.06 98 PRO A O 1
ATOM 791 N N . HIS A 1 99 ? 13.345 9.622 5.018 1.00 83.06 99 HIS A N 1
ATOM 792 C CA . HIS A 1 99 ? 13.049 8.582 4.034 1.00 83.06 99 HIS A CA 1
ATOM 793 C C . HIS A 1 99 ? 12.137 9.100 2.902 1.00 83.06 99 HIS A C 1
ATOM 795 O O . HIS A 1 99 ? 11.425 8.331 2.266 1.00 83.06 99 HIS A O 1
ATOM 801 N N . ASP A 1 100 ? 12.147 10.405 2.608 1.00 81.94 100 ASP A N 1
ATOM 802 C CA . ASP A 1 100 ? 11.319 11.018 1.551 1.00 81.94 100 ASP A CA 1
ATOM 803 C C . ASP A 1 100 ? 11.534 10.379 0.160 1.00 81.94 100 ASP A C 1
ATOM 805 O O . ASP A 1 100 ? 10.632 10.336 -0.682 1.00 81.94 100 ASP A O 1
ATOM 809 N N . THR A 1 101 ? 12.741 9.861 -0.104 1.00 86.94 101 THR A N 1
ATOM 810 C CA . THR A 1 101 ? 13.045 9.100 -1.329 1.00 86.94 101 THR A CA 1
ATOM 811 C C . THR A 1 101 ? 12.207 7.837 -1.451 1.00 86.94 101 THR A C 1
ATOM 813 O O . THR A 1 101 ? 11.862 7.433 -2.563 1.00 86.94 101 THR A O 1
ATOM 816 N N . ASP A 1 102 ? 11.841 7.248 -0.321 1.00 88.44 102 ASP A N 1
ATOM 817 C CA . ASP A 1 102 ? 11.145 5.973 -0.244 1.00 88.44 102 ASP A CA 1
ATOM 818 C C . ASP A 1 102 ? 9.647 6.177 -0.483 1.00 88.44 102 ASP A C 1
ATOM 820 O O . ASP A 1 102 ? 9.038 5.420 -1.238 1.00 88.44 102 ASP A O 1
ATOM 824 N N . VAL A 1 103 ? 9.082 7.288 0.005 1.00 88.19 103 VAL A N 1
ATOM 825 C CA . VAL A 1 103 ? 7.723 7.750 -0.341 1.00 88.19 103 VAL A CA 1
ATOM 826 C C . VAL A 1 103 ? 7.573 7.919 -1.856 1.00 88.19 103 VAL A C 1
ATOM 828 O O . VAL A 1 103 ? 6.611 7.438 -2.468 1.00 88.19 103 VAL A O 1
ATOM 831 N N . LYS A 1 104 ? 8.558 8.562 -2.497 1.00 93.19 104 LYS A N 1
ATOM 832 C CA . LYS A 1 104 ? 8.580 8.743 -3.958 1.00 93.19 104 LYS A CA 1
ATOM 833 C C . LYS A 1 104 ? 8.738 7.412 -4.688 1.00 93.19 104 LYS A C 1
ATOM 835 O O . LYS A 1 104 ? 8.075 7.193 -5.703 1.00 93.19 104 LYS A O 1
ATOM 840 N N . ALA A 1 105 ? 9.580 6.514 -4.178 1.00 95.31 105 ALA A N 1
ATOM 841 C CA . ALA A 1 105 ? 9.766 5.185 -4.749 1.00 95.31 105 ALA A CA 1
ATOM 842 C C . ALA A 1 105 ? 8.476 4.352 -4.695 1.00 95.31 105 ALA A C 1
ATOM 844 O O . ALA A 1 105 ? 8.114 3.745 -5.705 1.00 95.31 105 ALA A O 1
ATOM 845 N N . LEU A 1 106 ? 7.753 4.378 -3.571 1.00 96.31 106 LEU A N 1
ATOM 846 C CA . LEU A 1 106 ? 6.456 3.715 -3.415 1.00 96.31 106 LEU A CA 1
ATOM 847 C C . LEU A 1 106 ? 5.394 4.302 -4.342 1.00 96.31 106 LEU A C 1
ATOM 849 O O . LEU A 1 106 ? 4.733 3.550 -5.050 1.00 96.31 106 LEU A O 1
ATOM 853 N N . THR A 1 107 ? 5.290 5.630 -4.422 1.00 96.38 107 THR A N 1
ATOM 854 C CA . THR A 1 107 ? 4.360 6.306 -5.347 1.00 96.38 107 THR A CA 1
ATOM 855 C C . THR A 1 107 ? 4.618 5.891 -6.801 1.00 96.38 107 THR A C 1
ATOM 857 O O . THR A 1 107 ? 3.695 5.584 -7.561 1.00 96.38 107 THR A O 1
ATOM 860 N N . ARG A 1 108 ? 5.897 5.827 -7.192 1.00 97.62 108 ARG A N 1
ATOM 861 C CA . ARG A 1 108 ? 6.321 5.380 -8.524 1.00 97.62 108 ARG A CA 1
ATOM 862 C C . ARG A 1 108 ? 5.969 3.913 -8.767 1.00 97.62 108 ARG A C 1
ATOM 864 O O . ARG A 1 108 ? 5.470 3.594 -9.839 1.00 97.62 108 ARG A O 1
ATOM 871 N N . LEU A 1 109 ? 6.243 3.028 -7.807 1.00 97.81 109 LEU A N 1
ATOM 872 C CA . LEU A 1 109 ? 5.906 1.603 -7.904 1.00 97.81 109 LEU A CA 1
ATOM 873 C C . LEU A 1 109 ? 4.398 1.394 -8.021 1.00 97.81 109 LEU A C 1
ATOM 875 O O . LEU A 1 109 ? 3.966 0.642 -8.886 1.00 97.81 109 LEU A O 1
ATOM 879 N N . ALA A 1 110 ? 3.611 2.125 -7.233 1.00 97.44 110 ALA A N 1
ATOM 880 C CA . ALA A 1 110 ? 2.163 2.048 -7.296 1.00 97.44 110 ALA A CA 1
ATOM 881 C C . ALA A 1 110 ? 1.618 2.457 -8.672 1.00 97.44 110 ALA A C 1
ATOM 883 O O . ALA A 1 110 ? 0.722 1.809 -9.204 1.00 97.44 110 ALA A O 1
ATOM 884 N N . SER A 1 111 ? 2.219 3.487 -9.277 1.00 96.94 111 SER A N 1
ATOM 885 C CA . SER A 1 111 ? 1.870 3.941 -10.629 1.00 96.94 111 SER A CA 1
ATOM 886 C C . SER A 1 111 ? 2.274 2.938 -11.715 1.00 96.94 111 SER A C 1
ATOM 888 O O . SER A 1 111 ? 1.564 2.792 -12.703 1.00 96.94 111 SER A O 1
ATOM 890 N N . VAL A 1 112 ? 3.413 2.255 -11.549 1.00 97.12 112 VAL A N 1
ATOM 891 C CA . VAL A 1 112 ? 3.876 1.221 -12.490 1.00 97.12 112 VAL A CA 1
ATOM 892 C C . VAL A 1 112 ? 2.960 0.004 -12.455 1.00 97.12 112 VAL A C 1
ATOM 894 O O . VAL A 1 112 ? 2.516 -0.456 -13.498 1.00 97.12 112 VAL A O 1
ATOM 897 N N . GLU A 1 113 ? 2.619 -0.478 -11.263 1.00 97.56 113 GLU A N 1
ATOM 898 C CA . GLU A 1 113 ? 1.745 -1.647 -11.100 1.00 97.56 113 G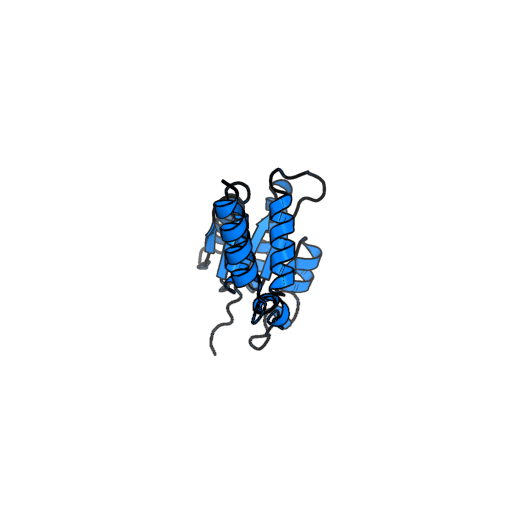LU A CA 1
ATOM 899 C C . GLU A 1 113 ? 0.247 -1.309 -11.192 1.00 97.56 113 GLU A C 1
ATOM 901 O O . GLU A 1 113 ? -0.604 -2.193 -11.056 1.00 97.56 113 GLU A O 1
ATOM 906 N N . ASN A 1 114 ? -0.070 -0.029 -11.421 1.00 97.81 114 ASN A N 1
ATOM 907 C CA . ASN A 1 114 ? -1.414 0.537 -11.508 1.00 97.81 114 ASN A CA 1
ATOM 908 C C . ASN A 1 114 ? -2.331 0.143 -10.333 1.00 97.81 114 ASN A C 1
ATOM 910 O O . ASN A 1 114 ? -3.520 -0.131 -10.510 1.00 97.81 114 ASN A O 1
ATOM 914 N N . ILE A 1 115 ? -1.771 0.073 -9.125 1.00 98.06 115 ILE A N 1
ATOM 915 C CA . ILE A 1 115 ? -2.544 -0.227 -7.915 1.00 98.06 115 ILE A CA 1
ATOM 916 C C . ILE A 1 115 ? -3.255 1.027 -7.409 1.00 98.06 115 ILE A C 1
ATOM 918 O O . ILE A 1 115 ? -2.873 2.158 -7.725 1.00 98.06 115 ILE A O 1
ATOM 922 N N . VAL A 1 116 ? -4.259 0.842 -6.557 1.00 98.25 116 VAL A N 1
ATOM 923 C CA . VAL A 1 116 ? -4.909 1.972 -5.896 1.00 98.25 116 VAL A CA 1
ATOM 924 C C . VAL A 1 116 ? -3.954 2.563 -4.861 1.00 98.25 116 VAL A C 1
ATOM 926 O O . VAL A 1 116 ? -3.475 1.855 -3.978 1.00 98.25 116 VAL A O 1
ATOM 929 N N . PHE A 1 1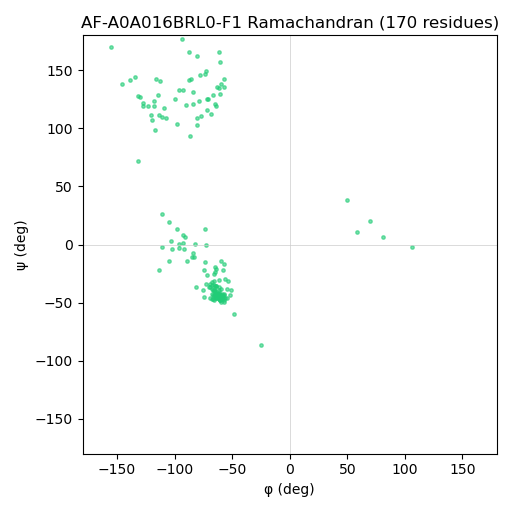17 ? -3.689 3.866 -4.951 1.00 98.12 117 PHE A N 1
ATOM 930 C CA . PHE A 1 117 ? -2.815 4.582 -4.025 1.00 98.12 117 PHE A CA 1
ATOM 931 C C . PHE A 1 117 ? -3.512 5.811 -3.438 1.00 98.12 117 PHE A C 1
ATOM 933 O O . PHE A 1 117 ? -3.874 6.743 -4.157 1.00 98.12 117 PHE A O 1
ATOM 940 N N . CYS A 1 118 ? -3.666 5.824 -2.116 1.00 98.31 118 CYS A N 1
ATOM 941 C CA . CYS A 1 118 ? -4.294 6.900 -1.359 1.00 98.31 118 CYS A CA 1
ATOM 942 C C . CYS A 1 118 ? -3.245 7.575 -0.476 1.00 98.31 118 CYS A C 1
ATOM 944 O O . CYS A 1 118 ? -2.787 6.972 0.492 1.00 98.31 118 CYS A O 1
ATOM 946 N N . CYS A 1 119 ? -2.890 8.827 -0.771 1.00 95.56 119 CYS A N 1
ATOM 947 C CA . CYS A 1 119 ? -1.892 9.577 0.003 1.00 95.56 119 CYS A CA 1
ATOM 948 C C . CYS A 1 119 ? -2.477 10.420 1.157 1.00 95.56 119 CYS A C 1
ATOM 950 O O . CYS A 1 119 ? -1.748 11.077 1.899 1.00 95.56 119 CYS A O 1
ATOM 952 N N . ASN A 1 120 ? -3.805 10.452 1.295 1.00 97.12 120 ASN A N 1
ATOM 953 C CA . ASN A 1 120 ? -4.515 11.225 2.311 1.00 97.12 120 ASN A CA 1
ATOM 954 C C . ASN A 1 120 ? -5.893 10.609 2.613 1.00 97.12 120 ASN A C 1
ATOM 956 O O . ASN A 1 120 ? -6.371 9.732 1.886 1.00 97.12 120 ASN A O 1
ATOM 960 N N . ARG A 1 121 ? -6.540 11.109 3.673 1.00 98.25 121 ARG A N 1
ATOM 961 C CA . ARG A 1 121 ? -7.833 10.610 4.161 1.00 98.25 121 ARG A CA 1
ATOM 962 C C . ARG A 1 121 ? -8.977 10.792 3.164 1.00 98.25 121 ARG A C 1
ATOM 964 O O . ARG A 1 121 ? -9.723 9.851 2.949 1.00 98.25 121 ARG A O 1
ATOM 971 N N . SER A 1 122 ? -9.075 11.944 2.501 1.00 98.44 122 SER A N 1
ATOM 972 C CA . SER A 1 122 ? -10.166 12.206 1.549 1.00 98.44 122 SER A CA 1
ATOM 973 C C . SER A 1 122 ? -10.151 11.224 0.372 1.00 98.44 122 SER A C 1
ATOM 975 O O . SER A 1 122 ? -11.186 10.654 0.024 1.00 98.44 122 SER A O 1
ATOM 977 N N . THR A 1 123 ? -8.973 10.954 -0.207 1.00 98.50 123 THR A N 1
ATOM 978 C CA . THR A 1 123 ? -8.831 9.920 -1.243 1.00 98.50 123 THR A CA 1
ATOM 979 C C . THR A 1 123 ? -9.187 8.542 -0.686 1.00 98.50 123 THR A C 1
ATOM 981 O O . THR A 1 123 ? -9.894 7.785 -1.345 1.00 98.50 123 THR A O 1
ATOM 984 N N . ALA A 1 124 ? -8.746 8.222 0.534 1.00 98.69 124 ALA A N 1
ATOM 985 C CA . ALA A 1 124 ? -9.054 6.948 1.175 1.00 98.69 124 ALA A CA 1
ATOM 986 C C . ALA A 1 124 ? -10.564 6.741 1.386 1.00 98.69 124 ALA A C 1
ATOM 988 O O . ALA A 1 124 ? -11.068 5.667 1.063 1.00 98.69 124 ALA A O 1
ATOM 989 N N . ASP A 1 125 ? -11.286 7.772 1.835 1.00 98.62 125 ASP A N 1
ATOM 990 C CA . ASP A 1 125 ? -12.741 7.759 2.030 1.00 98.62 125 ASP A CA 1
ATOM 991 C C . ASP A 1 125 ? -13.490 7.487 0.716 1.00 98.62 125 ASP A C 1
ATOM 993 O O . ASP A 1 125 ? -14.398 6.655 0.669 1.00 98.62 125 ASP A O 1
ATOM 997 N N . HIS A 1 126 ? -13.083 8.132 -0.380 1.00 98.56 126 HIS A N 1
ATOM 998 C CA . HIS A 1 126 ? -13.682 7.894 -1.699 1.00 98.56 126 HIS A CA 1
ATOM 999 C C . HIS A 1 126 ? -13.374 6.492 -2.230 1.00 98.56 126 HIS A C 1
ATOM 1001 O O . HIS A 1 126 ? -14.228 5.857 -2.842 1.00 98.56 126 HIS A O 1
ATOM 1007 N N . ILE A 1 127 ? -12.160 5.991 -1.995 1.00 98.38 127 ILE A N 1
ATOM 1008 C CA . ILE A 1 127 ? -11.764 4.660 -2.454 1.00 98.38 127 ILE A CA 1
ATOM 1009 C C . ILE A 1 127 ? -12.504 3.563 -1.694 1.00 98.38 127 ILE A C 1
ATOM 1011 O O . ILE A 1 127 ? -13.015 2.651 -2.336 1.00 98.38 127 ILE A O 1
ATOM 1015 N N . ILE A 1 128 ? -12.597 3.641 -0.364 1.00 97.81 128 ILE A N 1
ATOM 1016 C CA . ILE A 1 128 ? -13.263 2.596 0.430 1.00 97.81 128 ILE A CA 1
ATOM 1017 C C . ILE A 1 128 ? -14.787 2.599 0.256 1.00 97.81 128 ILE A C 1
ATOM 1019 O O . ILE A 1 128 ? -15.423 1.559 0.394 1.00 97.81 128 ILE A O 1
ATOM 1023 N N . SER A 1 129 ? -15.372 3.753 -0.082 1.00 97.62 129 SER A N 1
ATOM 1024 C CA . SER A 1 129 ? -16.803 3.878 -0.394 1.00 97.62 129 SER A CA 1
ATOM 1025 C C . SER A 1 129 ? -17.151 3.552 -1.849 1.00 97.62 129 SER A C 1
ATOM 1027 O O . SER A 1 129 ? -18.329 3.418 -2.182 1.00 97.62 129 SER A O 1
ATOM 1029 N N . SER A 1 130 ? -16.151 3.411 -2.724 1.00 98.06 130 SER A N 1
ATOM 1030 C CA . SER A 1 130 ? -16.372 3.045 -4.121 1.00 98.06 130 SER A CA 1
ATOM 1031 C C . SER A 1 130 ? -17.028 1.663 -4.216 1.00 98.06 130 SER A C 1
ATOM 1033 O O . SER A 1 130 ? -16.533 0.721 -3.592 1.00 98.06 130 SER A O 1
ATOM 1035 N N . PRO A 1 131 ? -18.061 1.476 -5.060 1.00 96.56 131 PRO A N 1
ATOM 1036 C CA . PRO A 1 131 ? -18.619 0.150 -5.331 1.00 96.56 131 PRO A CA 1
ATOM 1037 C C . PRO A 1 131 ? -17.557 -0.862 -5.783 1.00 96.56 131 PRO A C 1
ATOM 1039 O O . PRO A 1 131 ? -17.641 -2.037 -5.441 1.00 96.56 131 PRO A O 1
ATOM 1042 N N . LEU A 1 132 ? -16.509 -0.390 -6.472 1.00 97.00 132 LEU A N 1
ATOM 1043 C CA . LEU A 1 132 ? -15.401 -1.225 -6.939 1.00 97.00 132 LEU A CA 1
ATOM 1044 C C . LEU A 1 132 ? -14.588 -1.839 -5.790 1.00 97.00 132 LEU A C 1
ATOM 1046 O O . LEU A 1 132 ? -13.947 -2.866 -5.980 1.00 97.00 132 LEU A O 1
ATOM 1050 N N . PHE A 1 133 ? -14.597 -1.247 -4.590 1.00 96.94 133 PHE A N 1
ATOM 1051 C CA . PHE A 1 133 ? -13.869 -1.798 -3.445 1.00 96.94 133 PHE A CA 1
ATOM 1052 C C . PHE A 1 133 ? -14.429 -3.157 -3.011 1.00 96.94 133 PHE A C 1
ATOM 1054 O O . PHE A 1 133 ? -13.658 -4.054 -2.675 1.00 96.94 133 PHE A O 1
ATOM 1061 N N . LEU A 1 134 ? -15.746 -3.358 -3.106 1.00 94.12 134 LEU A N 1
ATOM 1062 C CA . LEU A 1 134 ? -16.417 -4.614 -2.748 1.00 94.12 134 LEU A CA 1
ATOM 1063 C C . LEU A 1 134 ? -16.816 -5.468 -3.960 1.00 94.12 134 LEU A C 1
ATOM 1065 O O . LEU A 1 134 ? -17.417 -6.524 -3.782 1.00 94.12 134 LEU A O 1
ATOM 1069 N N . ASP A 1 135 ? -16.480 -5.033 -5.172 1.00 95.06 135 ASP A N 1
ATOM 1070 C CA . ASP A 1 135 ? -16.779 -5.762 -6.403 1.00 95.06 135 ASP A CA 1
ATOM 1071 C C . ASP A 1 135 ? -15.805 -6.944 -6.601 1.00 95.06 135 ASP A C 1
ATOM 1073 O O . ASP A 1 135 ? -14.615 -6.712 -6.853 1.00 95.06 135 ASP A O 1
ATOM 1077 N N . PRO A 1 136 ? -16.254 -8.208 -6.483 1.00 93.75 136 PRO A N 1
ATOM 1078 C CA . PRO A 1 136 ? -15.378 -9.365 -6.645 1.00 93.75 136 PRO A CA 1
ATOM 1079 C C . PRO A 1 136 ? -14.814 -9.509 -8.063 1.00 93.75 136 PRO A C 1
ATOM 1081 O O . PRO A 1 136 ? -13.780 -10.155 -8.217 1.00 93.75 136 PRO A O 1
ATOM 1084 N N . ASP A 1 137 ? -15.443 -8.880 -9.057 1.00 94.00 137 ASP A N 1
ATOM 1085 C CA . ASP A 1 137 ? -15.067 -8.971 -10.467 1.00 94.00 137 ASP A CA 1
ATOM 1086 C C . ASP A 1 137 ? -14.175 -7.794 -10.908 1.00 94.00 137 ASP A C 1
ATOM 1088 O O . ASP A 1 137 ? -13.758 -7.711 -12.065 1.00 94.00 137 ASP A O 1
ATOM 1092 N N . TYR A 1 138 ? -13.856 -6.865 -9.996 1.00 94.69 138 TYR A N 1
ATOM 1093 C CA . TYR A 1 138 ? -12.946 -5.767 -10.299 1.00 94.69 138 TYR A CA 1
ATOM 1094 C C . TYR A 1 138 ? -11.514 -6.273 -10.511 1.00 94.69 138 TYR A C 1
ATOM 1096 O O . TYR A 1 138 ? -10.818 -6.657 -9.566 1.00 94.69 138 TYR A O 1
ATOM 1104 N N . GLU A 1 139 ? -11.048 -6.153 -11.752 1.00 91.25 139 GLU A N 1
ATOM 1105 C CA . GLU A 1 139 ? -9.659 -6.354 -12.147 1.00 91.25 139 GLU A CA 1
ATOM 1106 C C . GLU A 1 139 ? -9.047 -5.036 -12.632 1.00 91.25 139 GLU A C 1
ATOM 1108 O O . GLU A 1 139 ? -9.582 -4.348 -13.506 1.00 91.25 139 GLU A O 1
ATOM 1113 N N . ARG A 1 140 ? -7.884 -4.672 -12.078 1.00 93.38 140 ARG A N 1
ATOM 1114 C CA . ARG A 1 140 ? -7.141 -3.505 -12.565 1.00 93.3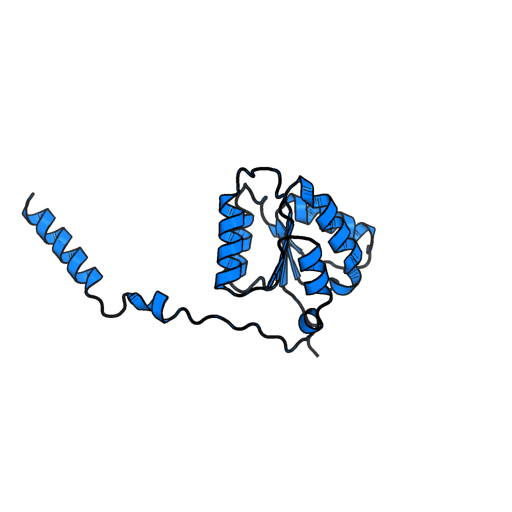8 140 ARG A CA 1
ATOM 1115 C C . ARG A 1 140 ? -6.496 -3.807 -13.916 1.00 93.38 140 ARG A C 1
ATOM 1117 O O . ARG A 1 140 ? -6.044 -4.916 -14.182 1.00 93.38 140 ARG A O 1
ATOM 1124 N N . THR A 1 141 ? -6.350 -2.782 -14.748 1.00 94.50 141 THR A N 1
ATOM 1125 C CA . THR A 1 141 ? -5.529 -2.892 -15.959 1.00 94.50 141 THR A CA 1
ATOM 1126 C C . THR A 1 141 ? -4.049 -2.937 -15.586 1.00 94.50 141 THR A C 1
ATOM 1128 O O . THR A 1 141 ? -3.557 -2.015 -14.942 1.00 94.50 141 THR A O 1
ATOM 1131 N N . HIS A 1 142 ? -3.322 -3.959 -16.033 1.00 92.25 142 HIS A N 1
ATOM 1132 C CA . HIS A 1 142 ? -1.865 -4.014 -15.907 1.00 92.25 142 HIS A CA 1
ATOM 1133 C C . HIS A 1 142 ? -1.206 -3.391 -17.146 1.00 92.25 142 HIS A C 1
ATOM 1135 O O . HIS A 1 142 ? -1.446 -3.874 -18.257 1.00 92.25 142 HIS A O 1
ATOM 1141 N N . PRO A 1 143 ? -0.398 -2.324 -17.004 1.00 92.94 143 PRO A N 1
ATOM 1142 C CA . PRO A 1 143 ? 0.292 -1.739 -18.147 1.00 92.94 143 PRO A CA 1
ATOM 1143 C C . PRO A 1 143 ? 1.287 -2.727 -18.777 1.00 92.94 143 PRO A C 1
ATOM 1145 O O . PRO A 1 143 ? 2.073 -3.366 -18.079 1.00 92.94 143 PRO A O 1
ATOM 1148 N N . ASP A 1 144 ? 1.294 -2.826 -20.110 1.00 94.94 144 ASP A N 1
ATOM 1149 C CA . ASP A 1 144 ? 2.284 -3.639 -20.821 1.00 94.94 144 ASP A CA 1
ATOM 1150 C C . ASP A 1 144 ? 3.617 -2.886 -20.962 1.00 94.94 144 ASP A C 1
ATOM 1152 O O . ASP A 1 144 ? 3.755 -1.945 -21.747 1.00 94.94 144 ASP A O 1
ATOM 1156 N N . TYR A 1 145 ? 4.628 -3.340 -20.221 1.00 95.19 145 TYR A N 1
ATOM 1157 C CA . TYR A 1 145 ? 5.997 -2.827 -20.302 1.00 95.19 145 TYR A CA 1
ATOM 1158 C C . TYR A 1 145 ? 6.930 -3.682 -21.170 1.00 95.19 145 TYR A C 1
ATOM 1160 O O . TYR A 1 145 ? 8.148 -3.466 -21.149 1.00 95.19 145 TYR A O 1
ATOM 1168 N N . SER A 1 146 ? 6.403 -4.618 -21.967 1.00 95.00 146 SER A N 1
ATOM 1169 C CA . SER A 1 146 ? 7.192 -5.534 -22.802 1.00 95.00 146 SER A CA 1
ATOM 1170 C C . SER A 1 146 ? 8.173 -4.810 -23.729 1.00 95.00 146 SER A C 1
ATOM 1172 O O . SER A 1 146 ? 9.322 -5.230 -23.870 1.00 95.00 146 SER A O 1
ATOM 1174 N N . GLY A 1 147 ? 7.780 -3.668 -24.301 1.00 95.44 147 GLY A N 1
ATOM 1175 C CA . GLY A 1 147 ? 8.669 -2.840 -25.121 1.00 95.44 147 GLY A CA 1
ATOM 1176 C C . GLY A 1 147 ? 9.889 -2.318 -24.351 1.00 95.44 147 GLY A C 1
ATOM 1177 O O . GLY A 1 147 ? 10.998 -2.273 -24.887 1.00 95.44 147 GLY A O 1
ATOM 1178 N N . TYR A 1 148 ? 9.724 -1.978 -23.069 1.00 94.50 148 TYR A N 1
ATOM 1179 C CA . TYR A 1 148 ? 10.831 -1.555 -22.213 1.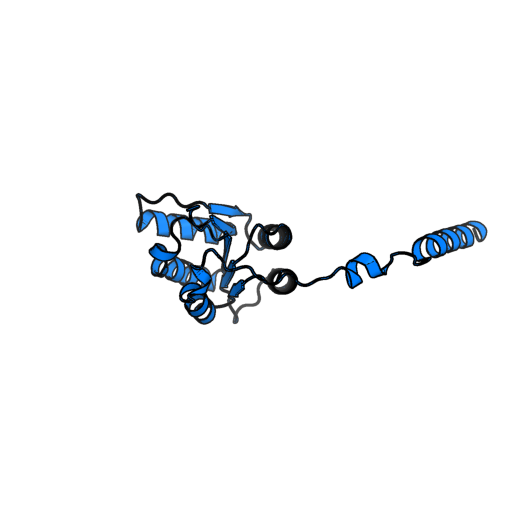00 94.50 148 TYR A CA 1
ATOM 1180 C C . TYR A 1 148 ? 11.706 -2.737 -21.790 1.00 94.50 148 TYR A C 1
ATOM 1182 O O . TYR A 1 148 ? 12.936 -2.637 -21.859 1.00 94.50 148 TYR A O 1
ATOM 1190 N N . THR A 1 149 ? 11.114 -3.856 -21.364 1.00 93.81 149 THR A N 1
ATOM 1191 C CA . THR A 1 149 ? 11.874 -5.036 -20.911 1.00 93.81 149 THR A CA 1
ATOM 1192 C C . THR A 1 149 ? 12.664 -5.667 -22.055 1.00 93.81 149 THR A C 1
ATOM 1194 O O . THR A 1 149 ? 13.802 -6.087 -21.856 1.00 93.81 149 THR A O 1
ATOM 1197 N N . LYS A 1 150 ? 12.115 -5.639 -23.273 1.00 95.56 150 LYS A N 1
ATOM 1198 C CA . LYS A 1 150 ? 12.736 -6.175 -24.491 1.00 95.56 150 LYS A CA 1
ATOM 1199 C C . LYS A 1 150 ? 13.583 -5.155 -25.251 1.00 95.56 150 LYS A C 1
ATOM 1201 O O . LYS A 1 150 ? 14.117 -5.468 -26.308 1.00 95.56 150 LYS A O 1
ATOM 1206 N N . ARG A 1 151 ? 13.799 -3.941 -24.722 1.00 95.12 151 ARG A N 1
ATOM 1207 C CA . ARG A 1 151 ? 14.518 -2.858 -25.433 1.00 95.12 151 ARG A CA 1
ATOM 1208 C C . ARG A 1 151 ? 15.960 -3.184 -25.834 1.00 95.12 151 ARG A C 1
ATOM 1210 O O . ARG A 1 151 ? 16.558 -2.413 -26.585 1.00 95.12 151 ARG A O 1
ATOM 1217 N N . PHE A 1 152 ? 16.539 -4.249 -25.285 1.00 94.62 152 PHE A N 1
ATOM 1218 C CA . PHE A 1 152 ? 17.876 -4.740 -25.615 1.00 94.62 152 PHE A CA 1
ATOM 1219 C C . PHE A 1 152 ? 17.871 -6.079 -26.361 1.00 94.62 152 PHE A C 1
ATOM 1221 O O . PHE A 1 152 ? 18.947 -6.538 -26.742 1.00 94.62 152 PHE A O 1
ATOM 1228 N N . GLU A 1 153 ? 16.706 -6.687 -26.610 1.00 94.06 153 GLU A N 1
ATOM 1229 C CA . GLU A 1 153 ? 16.624 -7.870 -27.468 1.00 94.06 153 GLU A CA 1
ATOM 1230 C C . GLU A 1 153 ? 17.202 -7.545 -28.845 1.00 94.06 153 GLU A C 1
ATOM 1232 O O . GLU A 1 153 ? 16.961 -6.477 -29.411 1.00 94.06 153 GLU A O 1
ATOM 1237 N N . ASN A 1 154 ? 18.010 -8.469 -29.363 1.00 93.31 154 ASN A N 1
ATOM 1238 C CA . ASN A 1 154 ? 18.663 -8.374 -30.669 1.00 93.31 154 ASN A CA 1
ATOM 1239 C C . ASN A 1 154 ? 19.586 -7.153 -30.860 1.00 93.31 154 ASN A C 1
ATOM 1241 O O . ASN A 1 154 ? 20.046 -6.908 -31.975 1.00 93.31 154 ASN A O 1
ATOM 1245 N N . LYS A 1 155 ? 19.908 -6.395 -29.801 1.00 93.12 155 LYS A N 1
ATOM 1246 C CA . LYS A 1 155 ? 20.896 -5.312 -29.881 1.00 93.12 155 LYS A CA 1
ATOM 1247 C C . LYS A 1 155 ? 22.312 -5.851 -29.672 1.00 93.12 155 LYS A C 1
ATOM 1249 O O . LYS A 1 155 ? 22.526 -6.678 -28.784 1.00 93.12 155 LYS A O 1
ATOM 1254 N N . PRO A 1 156 ? 23.320 -5.325 -30.389 1.00 94.75 156 PRO A N 1
ATOM 1255 C CA . PRO A 1 156 ? 24.701 -5.796 -30.289 1.00 94.75 156 PRO A CA 1
ATOM 1256 C C . PRO A 1 156 ? 25.416 -5.368 -28.993 1.00 94.75 156 PRO A C 1
ATOM 1258 O O . PRO A 1 156 ? 26.628 -5.524 -28.905 1.00 94.75 156 PRO A O 1
ATOM 1261 N N . VAL A 1 157 ? 24.700 -4.870 -27.973 1.00 94.44 157 VAL A N 1
ATOM 1262 C CA . VAL A 1 157 ? 25.266 -4.276 -26.743 1.00 94.44 157 VAL A CA 1
ATOM 1263 C C . VAL A 1 157 ? 26.293 -5.193 -26.076 1.00 94.44 157 VAL A C 1
ATOM 1265 O O . VAL A 1 157 ? 27.359 -4.739 -25.665 1.00 94.44 157 VAL A O 1
ATOM 1268 N N . VAL A 1 158 ? 25.998 -6.495 -25.993 1.00 92.62 158 VAL A N 1
ATOM 1269 C CA . VAL A 1 158 ? 26.923 -7.480 -25.412 1.00 92.62 158 VAL A CA 1
ATOM 1270 C C . VAL A 1 158 ? 28.179 -7.617 -26.274 1.00 92.62 158 VAL A C 1
ATOM 1272 O O . VAL A 1 158 ? 29.293 -7.548 -25.754 1.00 92.62 158 VAL A O 1
ATOM 1275 N N . THR A 1 159 ? 28.015 -7.769 -27.589 1.00 95.25 159 THR A N 1
ATOM 1276 C CA . THR A 1 159 ? 29.128 -7.896 -28.540 1.00 95.25 159 THR A CA 1
ATOM 1277 C C . THR A 1 159 ? 30.022 -6.655 -28.514 1.00 95.25 159 THR A C 1
ATOM 1279 O O . THR A 1 159 ? 31.236 -6.778 -28.345 1.00 95.25 159 THR A O 1
ATOM 1282 N N . GLU A 1 160 ? 29.434 -5.461 -28.578 1.00 96.06 160 GLU A N 1
ATOM 1283 C CA . GLU A 1 160 ? 30.137 -4.176 -28.506 1.00 96.06 160 GLU A CA 1
ATOM 1284 C C . GLU A 1 160 ? 30.919 -4.024 -27.194 1.00 96.06 160 GLU A C 1
ATOM 1286 O O . GLU A 1 160 ? 32.092 -3.627 -27.198 1.00 96.06 160 GLU A O 1
ATOM 1291 N N . ALA A 1 161 ? 30.309 -4.392 -26.062 1.00 95.31 161 ALA A N 1
ATOM 1292 C CA . ALA A 1 161 ? 30.965 -4.358 -24.759 1.00 95.31 161 ALA A CA 1
ATOM 1293 C C . ALA A 1 161 ? 32.173 -5.311 -24.706 1.00 95.31 161 ALA A C 1
ATOM 1295 O O . ALA A 1 161 ? 33.262 -4.913 -24.276 1.00 95.31 161 ALA A O 1
ATOM 1296 N N . VAL A 1 162 ? 32.018 -6.547 -25.196 1.00 96.50 162 VAL A N 1
ATOM 1297 C CA . VAL A 1 162 ? 33.099 -7.546 -25.252 1.00 96.50 162 VAL A CA 1
ATOM 1298 C C . VAL A 1 162 ? 34.253 -7.066 -26.136 1.00 96.50 162 VAL A C 1
ATOM 1300 O O . VAL A 1 162 ? 35.423 -7.178 -25.749 1.00 96.50 162 VAL A O 1
ATOM 1303 N N . GLU A 1 163 ? 33.962 -6.501 -27.306 1.00 96.12 163 GLU A N 1
ATOM 1304 C CA . GLU A 1 163 ? 34.982 -5.951 -28.203 1.00 96.12 163 GLU A CA 1
ATOM 1305 C C . GLU A 1 163 ? 35.731 -4.766 -27.589 1.00 96.12 163 GLU A C 1
ATOM 1307 O O . GLU A 1 163 ? 36.960 -4.693 -27.692 1.00 96.12 163 GLU A O 1
ATOM 1312 N N . SER A 1 164 ? 35.020 -3.862 -26.913 1.00 95.50 164 SER A N 1
ATOM 1313 C CA . SER A 1 164 ? 35.614 -2.718 -26.214 1.00 95.50 164 SER A CA 1
ATOM 1314 C C . SER A 1 164 ? 36.629 -3.169 -25.157 1.00 95.50 164 SER A C 1
ATOM 1316 O O . SER A 1 164 ? 37.757 -2.661 -25.107 1.00 95.50 164 SER A O 1
ATOM 1318 N N . VAL A 1 165 ? 36.295 -4.198 -24.370 1.00 96.44 165 VAL A N 1
ATOM 1319 C CA . VAL A 1 165 ? 37.214 -4.787 -23.381 1.00 96.44 165 VAL A CA 1
ATOM 1320 C C . VAL A 1 165 ? 38.437 -5.415 -24.057 1.00 96.44 165 VAL A C 1
ATOM 1322 O O . VAL A 1 165 ? 39.566 -5.168 -23.622 1.00 96.44 165 VAL A O 1
ATOM 1325 N N . LYS A 1 166 ? 38.252 -6.179 -25.144 1.00 95.12 166 LYS A N 1
ATOM 1326 C CA . LYS A 1 166 ? 39.368 -6.770 -25.911 1.00 95.12 166 LYS A CA 1
ATOM 1327 C C . LYS A 1 166 ? 40.308 -5.694 -26.466 1.00 95.12 166 LYS A C 1
ATOM 1329 O O . LYS A 1 166 ? 41.525 -5.832 -26.343 1.00 95.12 166 LYS A O 1
ATOM 1334 N N . LYS A 1 167 ? 39.766 -4.602 -27.019 1.00 92.31 167 LYS A N 1
ATOM 1335 C CA . LYS A 1 167 ? 40.552 -3.461 -27.529 1.00 92.31 167 LYS A CA 1
ATOM 1336 C C . LYS A 1 167 ? 41.372 -2.787 -26.424 1.00 92.31 167 LYS A C 1
ATOM 1338 O O . LYS A 1 167 ? 42.532 -2.466 -26.658 1.00 92.31 167 LYS A O 1
ATOM 1343 N N . ARG A 1 168 ? 40.813 -2.606 -25.221 1.00 90.94 168 ARG A N 1
ATOM 1344 C CA . ARG A 1 168 ? 41.538 -2.030 -24.070 1.00 90.94 168 ARG A CA 1
ATOM 1345 C C . ARG A 1 168 ? 42.659 -2.940 -23.564 1.00 90.94 168 ARG A C 1
ATOM 1347 O O . ARG A 1 168 ? 43.727 -2.437 -23.241 1.00 90.94 168 ARG A O 1
ATOM 1354 N N . LYS A 1 169 ? 42.442 -4.260 -23.531 1.00 82.94 169 LYS A N 1
ATOM 1355 C CA . LYS A 1 169 ? 43.467 -5.234 -23.115 1.00 82.94 169 LYS A CA 1
ATOM 1356 C C . LYS A 1 169 ? 44.645 -5.329 -24.088 1.00 82.94 169 LYS A C 1
ATOM 1358 O O . LYS A 1 169 ? 45.750 -5.540 -23.632 1.00 82.94 169 LYS A O 1
ATOM 1363 N N . ARG A 1 170 ? 44.424 -5.140 -25.395 1.00 80.62 170 ARG A N 1
ATOM 1364 C CA . ARG A 1 170 ? 45.497 -5.123 -26.414 1.00 80.62 170 ARG A CA 1
ATOM 1365 C C . ARG A 1 170 ? 46.366 -3.857 -26.395 1.00 80.62 170 ARG A C 1
ATOM 1367 O O . ARG A 1 170 ? 47.392 -3.831 -27.057 1.00 80.62 170 ARG A O 1
ATOM 1374 N N . LYS A 1 171 ? 45.915 -2.796 -25.716 1.00 70.31 171 LYS A N 1
ATOM 1375 C CA . LYS A 1 171 ? 46.633 -1.517 -25.574 1.00 70.31 171 LYS A CA 1
ATOM 1376 C C . LYS A 1 171 ? 47.434 -1.413 -24.264 1.00 70.31 171 LYS A C 1
ATOM 1378 O O . LYS A 1 171 ? 48.058 -0.380 -24.043 1.00 70.31 171 LYS A O 1
ATOM 1383 N N . LYS A 1 172 ? 47.355 -2.425 -23.397 1.00 59.97 172 LYS A N 1
ATOM 1384 C CA . LYS A 1 172 ? 48.209 -2.602 -22.217 1.00 59.97 172 LYS A CA 1
ATOM 1385 C C . LYS A 1 172 ? 49.275 -3.633 -22.542 1.00 59.97 172 LYS A C 1
ATOM 1387 O O . LYS A 1 172 ? 50.379 -3.480 -21.990 1.00 59.97 172 LYS A O 1
#

Mean predicted aligned error: 4.16 Å

InterPro domains:
  IPR004363 Methylglyoxal synthase [MF_00549] (6-132)
  IPR004363 Methylglyoxal synthase [NF003559] (5-151)
  IPR004363 Methylglyoxal synthase [PIRSF006614] (5-151)
  IPR004363 Methylglyoxal synthase [PTHR30492] (5-171)
  IPR004363 Methylglyoxal synthase [cd01422] (7-128)
  IPR011607 Methylglyoxal synthase-like domain [PF02142] (32-116)
  IPR011607 Methylglyoxal synthase-like domain [PS51855] (1-172)
  IPR011607 Methylglyoxal synthase-like domain [SM00851] (19-119)
  IPR018148 Methylglyoxal synthase, active site [PS01335] (66-74)
  IPR036914 Methylglyoxal synthase-like domain superfamily [G3DSA:3.40.50.1380] (2-164)
  IPR036914 Methylglyoxal synthase-like domain superfamily [SSF52335] (6-155)